Protein AF-A0A0C2WG37-F1 (afdb_monomer_lite)

Radius of gyration: 15.48 Å; chains: 1; bounding box: 41×26×44 Å

Sequence (131 aa):
MLEIAKSIRYIHSMDIILYSPDIKIALQYLFLDSDLHAKIMFEGVFAWWSMEALIYDYEDKDLLTKCTYEASISTFANLFDKVCFDGHNENTPKRLVDDARQLIKRCRAEHPKRQPAMEDVVKEMETWNLT

Organism: Amanita muscaria (strain Koide BX008) (NCBI:txid946122)

pLDDT: mean 84.68, std 10.17, range [56.09, 97.31]

Secondary structure (DSSP, 8-state):
-HHHHHHHHHHHHTTEEEP---HHHHHHTEEE-TT--EEE---EEEHHHHHHHHHTT-S-HHHHHH-SHHHHHHHHHHHHHHHHHSS--TTS-HHHHHHHHHHHHHHT-SSGGGSPPHHHHHHHHHTT---

Structure (mmCIF, N/CA/C/O backbone):
data_AF-A0A0C2WG37-F1
#
_entry.id   AF-A0A0C2WG37-F1
#
loop_
_atom_site.group_PDB
_atom_site.id
_atom_site.type_symbol
_atom_site.label_atom_id
_atom_site.label_alt_id
_atom_site.label_comp_id
_atom_site.label_asym_id
_atom_site.label_entity_id
_atom_site.label_seq_id
_atom_site.pdbx_PDB_ins_code
_atom_site.Cartn_x
_atom_site.Cartn_y
_atom_site.Cartn_z
_atom_site.occupancy
_atom_site.B_iso_or_equiv
_atom_site.auth_seq_id
_atom_site.auth_comp_id
_atom_site.auth_asym_id
_atom_site.auth_atom_id
_atom_site.pdbx_PDB_model_num
ATOM 1 N N . MET A 1 1 ? -8.820 4.646 3.401 1.00 90.38 1 MET A N 1
ATOM 2 C CA . MET A 1 1 ? -7.425 4.144 3.299 1.00 90.38 1 MET A CA 1
ATOM 3 C C . MET A 1 1 ? -7.322 2.711 2.790 1.00 90.38 1 MET A C 1
ATOM 5 O O . MET A 1 1 ? -6.561 2.497 1.858 1.00 90.38 1 MET A O 1
ATOM 9 N N . LEU A 1 2 ? -8.068 1.741 3.338 1.00 92.75 2 LEU A N 1
ATOM 10 C CA . LEU A 1 2 ? -8.030 0.352 2.847 1.00 92.75 2 LEU A CA 1
ATOM 11 C C . LEU A 1 2 ? -8.375 0.236 1.349 1.00 92.75 2 LEU A C 1
ATOM 13 O O . LEU A 1 2 ? -7.680 -0.454 0.614 1.00 92.75 2 LEU A O 1
ATOM 17 N N . GLU A 1 3 ? -9.395 0.952 0.875 1.00 92.31 3 GLU A N 1
ATOM 18 C CA . GLU A 1 3 ? -9.754 0.977 -0.556 1.00 92.31 3 GLU A CA 1
ATOM 19 C C . GLU A 1 3 ? -8.622 1.506 -1.448 1.00 92.31 3 GLU A C 1
ATOM 21 O O . GLU A 1 3 ? -8.353 0.959 -2.518 1.00 92.31 3 GLU A O 1
ATOM 26 N N . ILE A 1 4 ? -7.905 2.529 -0.975 1.00 92.00 4 ILE A N 1
ATOM 27 C CA . ILE A 1 4 ? -6.741 3.088 -1.669 1.00 92.00 4 ILE A CA 1
ATOM 28 C C . ILE A 1 4 ? -5.639 2.027 -1.748 1.00 92.00 4 ILE A C 1
ATOM 30 O O . ILE A 1 4 ? -5.115 1.769 -2.827 1.00 92.00 4 ILE A O 1
ATOM 34 N N . ALA A 1 5 ? -5.340 1.349 -0.635 1.00 94.38 5 ALA A N 1
ATOM 35 C CA . ALA A 1 5 ? -4.359 0.266 -0.607 1.00 94.38 5 ALA A CA 1
ATOM 36 C C . ALA A 1 5 ? -4.730 -0.872 -1.576 1.00 94.38 5 ALA A C 1
ATOM 38 O O . ALA A 1 5 ? -3.881 -1.342 -2.333 1.00 94.38 5 ALA A O 1
ATOM 39 N N . LYS A 1 6 ? -6.011 -1.269 -1.610 1.00 94.50 6 LYS A N 1
ATOM 40 C CA . LYS A 1 6 ? -6.540 -2.278 -2.545 1.00 94.50 6 LYS A CA 1
ATOM 41 C C . LYS A 1 6 ? -6.379 -1.863 -4.004 1.00 94.50 6 LYS A C 1
ATOM 43 O O . LYS A 1 6 ? -6.024 -2.702 -4.829 1.00 94.50 6 LYS A O 1
ATOM 48 N N . SER A 1 7 ? -6.604 -0.588 -4.306 1.00 92.88 7 SER A N 1
ATOM 49 C CA . SER A 1 7 ? -6.454 -0.036 -5.654 1.00 92.88 7 SER A CA 1
ATOM 50 C C . SER A 1 7 ? -4.993 -0.044 -6.100 1.00 92.88 7 SER A C 1
ATOM 52 O O . SER A 1 7 ? -4.687 -0.535 -7.182 1.00 92.88 7 SER A O 1
ATOM 54 N N . ILE A 1 8 ? -4.070 0.407 -5.244 1.00 92.62 8 ILE A N 1
ATOM 55 C CA . ILE A 1 8 ? -2.630 0.376 -5.544 1.00 92.62 8 ILE A CA 1
ATOM 56 C C . ILE A 1 8 ? -2.157 -1.069 -5.732 1.00 92.62 8 ILE A C 1
ATOM 58 O O . ILE A 1 8 ? -1.468 -1.365 -6.702 1.00 92.62 8 ILE A O 1
ATOM 62 N N . ARG A 1 9 ? -2.576 -1.991 -4.858 1.00 95.75 9 ARG A N 1
ATOM 63 C CA . ARG A 1 9 ? -2.290 -3.424 -4.999 1.00 95.75 9 ARG A CA 1
ATOM 64 C C . ARG A 1 9 ? -2.758 -3.977 -6.348 1.00 95.75 9 ARG A C 1
ATOM 66 O O . ARG A 1 9 ? -2.018 -4.714 -6.989 1.00 95.75 9 ARG A O 1
ATOM 73 N N . TYR A 1 10 ? -3.973 -3.631 -6.776 1.00 94.50 10 TYR A N 1
ATOM 74 C CA . TYR A 1 10 ? -4.498 -4.046 -8.077 1.00 94.50 10 TYR A CA 1
ATOM 75 C C . TYR A 1 10 ? -3.636 -3.513 -9.231 1.00 94.50 10 TYR A C 1
ATOM 77 O O . TYR A 1 10 ? -3.253 -4.280 -10.109 1.00 94.50 10 TYR A O 1
ATOM 85 N N . ILE A 1 11 ? -3.249 -2.238 -9.184 1.00 91.88 11 ILE A N 1
ATOM 86 C CA . ILE A 1 11 ? -2.368 -1.619 -10.185 1.00 91.88 11 ILE A CA 1
ATOM 87 C C . ILE A 1 11 ? -1.000 -2.317 -10.218 1.00 91.88 11 ILE A C 1
ATOM 89 O O . ILE A 1 11 ? -0.521 -2.680 -11.290 1.00 91.88 11 ILE A O 1
ATOM 93 N N . HIS A 1 12 ? -0.408 -2.594 -9.051 1.00 92.88 12 HIS A N 1
ATOM 94 C CA . HIS A 1 12 ? 0.854 -3.335 -8.964 1.00 92.88 12 HIS A CA 1
ATOM 95 C C . HIS A 1 12 ? 0.738 -4.744 -9.550 1.00 92.88 12 HIS A C 1
ATOM 97 O O . HIS A 1 12 ? 1.677 -5.198 -10.193 1.00 92.88 12 HIS A O 1
ATOM 103 N N . SER A 1 13 ? -0.410 -5.415 -9.386 1.00 94.50 13 SER A N 1
ATOM 104 C CA . SER A 1 13 ? -0.646 -6.750 -9.960 1.00 94.50 13 SER A CA 1
ATOM 105 C C . SER A 1 13 ? -0.751 -6.766 -11.490 1.00 94.50 13 SER A C 1
ATOM 107 O O . SER A 1 13 ? -0.671 -7.830 -12.096 1.00 94.50 13 SER A O 1
ATOM 109 N N . MET A 1 14 ? -0.922 -5.596 -12.111 1.00 93.81 14 MET A N 1
ATOM 110 C CA . MET A 1 14 ? -0.871 -5.412 -13.564 1.00 93.81 14 MET A CA 1
ATOM 111 C C . MET A 1 14 ? 0.536 -5.038 -14.061 1.00 93.81 14 MET A C 1
ATOM 113 O O . MET A 1 14 ? 0.680 -4.609 -15.204 1.00 93.81 14 MET A O 1
ATOM 117 N N . ASP A 1 15 ? 1.556 -5.133 -13.202 1.00 92.69 15 ASP A N 1
ATOM 118 C CA . ASP A 1 15 ? 2.917 -4.647 -13.453 1.00 92.69 15 ASP A CA 1
ATOM 119 C C . ASP A 1 15 ? 2.972 -3.163 -13.842 1.00 92.69 15 ASP A C 1
ATOM 121 O O . ASP A 1 15 ? 3.819 -2.731 -14.626 1.00 92.69 15 ASP A O 1
ATOM 125 N N . ILE A 1 16 ? 2.061 -2.362 -13.283 1.00 90.44 16 ILE A N 1
ATOM 126 C CA . ILE A 1 16 ? 2.061 -0.908 -13.426 1.00 90.44 16 ILE A CA 1
ATOM 127 C C . ILE A 1 16 ? 2.642 -0.300 -12.155 1.00 90.44 16 ILE A C 1
ATOM 129 O O . ILE A 1 16 ? 2.201 -0.582 -11.036 1.00 90.44 16 ILE A O 1
ATOM 133 N N . ILE A 1 17 ? 3.621 0.576 -12.340 1.00 88.00 17 ILE A N 1
ATOM 134 C CA . ILE A 1 17 ? 4.218 1.358 -11.275 1.00 88.00 17 ILE A CA 1
ATOM 135 C C . ILE A 1 17 ? 3.620 2.755 -11.309 1.00 88.00 17 ILE A C 1
ATOM 137 O O . ILE A 1 17 ? 3.645 3.442 -12.331 1.00 88.00 17 ILE A O 1
ATOM 141 N N . LEU A 1 18 ? 3.076 3.166 -10.170 1.00 85.25 18 LEU A N 1
ATOM 142 C CA . LEU A 1 18 ? 2.533 4.502 -10.009 1.00 85.25 18 LEU A CA 1
ATOM 143 C C . LEU A 1 18 ? 3.657 5.522 -9.996 1.00 85.25 18 LEU A C 1
ATOM 145 O O . LEU A 1 18 ? 4.630 5.370 -9.251 1.00 85.25 18 LEU A O 1
ATOM 149 N N . TYR A 1 19 ? 3.470 6.595 -10.760 1.00 81.44 19 TYR A N 1
ATOM 150 C CA . TYR A 1 19 ? 4.241 7.795 -10.524 1.00 81.44 19 TYR A CA 1
ATOM 151 C C . TYR A 1 19 ? 3.995 8.224 -9.080 1.00 81.44 19 TYR A C 1
ATOM 153 O O . TYR A 1 19 ? 2.857 8.257 -8.602 1.00 81.44 19 TYR A O 1
ATOM 161 N N . SER A 1 20 ? 5.082 8.481 -8.364 1.00 72.81 20 SER A N 1
ATOM 162 C CA . SER A 1 20 ? 5.062 8.841 -6.956 1.00 72.81 20 SER A CA 1
ATOM 163 C C . SER A 1 20 ? 5.326 10.343 -6.822 1.00 72.81 20 SER A C 1
ATOM 165 O O . SER A 1 20 ? 6.456 10.735 -6.508 1.00 72.81 20 SER A O 1
ATOM 167 N N . PRO A 1 21 ? 4.330 11.209 -7.083 1.00 67.56 21 PRO A N 1
ATOM 168 C CA . PRO A 1 21 ? 4.525 12.639 -6.961 1.00 67.56 21 PRO A CA 1
ATOM 169 C C . PRO A 1 21 ? 4.575 13.061 -5.484 1.00 67.56 21 PRO A C 1
ATOM 171 O O . PRO A 1 21 ? 4.257 12.286 -4.580 1.00 67.56 21 PRO A O 1
ATOM 174 N N . ASP A 1 22 ? 4.930 14.325 -5.237 1.00 71.69 22 ASP A N 1
ATOM 175 C CA . ASP A 1 22 ? 4.778 14.958 -3.921 1.00 71.69 22 ASP A CA 1
ATOM 176 C C . ASP A 1 22 ? 3.379 14.665 -3.342 1.00 71.69 22 ASP A C 1
ATOM 178 O O . ASP A 1 22 ? 2.377 14.657 -4.059 1.00 71.69 22 ASP A O 1
ATOM 182 N N . ILE A 1 23 ? 3.276 14.456 -2.031 1.00 70.38 23 ILE A N 1
ATOM 183 C CA . ILE A 1 23 ? 2.002 14.184 -1.360 1.00 70.38 23 ILE A CA 1
ATOM 184 C C . ILE A 1 23 ? 0.910 15.228 -1.640 1.00 70.38 23 ILE A C 1
ATOM 186 O O . ILE A 1 23 ? -0.278 14.900 -1.671 1.00 70.38 23 ILE A O 1
ATOM 190 N N . LYS A 1 24 ? 1.283 16.497 -1.839 1.00 71.12 24 LYS A N 1
ATOM 191 C CA . LYS A 1 24 ? 0.344 17.562 -2.223 1.00 71.12 24 LYS A CA 1
ATOM 192 C C . LYS A 1 24 ? -0.289 17.282 -3.576 1.00 71.12 24 LYS A C 1
ATOM 194 O O . LYS A 1 24 ? -1.463 17.578 -3.766 1.00 71.12 24 LYS A O 1
ATOM 199 N N . ILE A 1 25 ? 0.494 16.718 -4.482 1.00 67.00 25 ILE A N 1
ATOM 200 C CA . ILE A 1 25 ? 0.057 16.321 -5.808 1.00 67.00 25 ILE A CA 1
ATOM 201 C C . ILE A 1 25 ? -0.775 15.042 -5.683 1.00 67.00 25 ILE A C 1
ATOM 203 O O . ILE A 1 25 ? -1.887 15.022 -6.187 1.00 67.00 25 ILE A O 1
ATOM 207 N N . ALA A 1 26 ? -0.333 14.035 -4.919 1.00 71.94 26 ALA A N 1
ATOM 208 C CA . ALA A 1 26 ? -1.094 12.795 -4.710 1.00 71.94 26 ALA A CA 1
ATOM 209 C C . ALA A 1 26 ? -2.531 13.030 -4.195 1.00 71.94 26 ALA A C 1
ATOM 211 O O . ALA A 1 26 ? -3.447 12.311 -4.583 1.00 71.94 26 ALA A O 1
ATOM 212 N N . LEU A 1 27 ? -2.761 14.064 -3.378 1.00 76.06 27 LEU A N 1
ATOM 213 C CA . LEU A 1 27 ? -4.109 14.449 -2.938 1.00 76.06 27 LEU A CA 1
ATOM 214 C C . LEU A 1 27 ? -4.995 15.027 -4.053 1.00 76.06 27 LEU A C 1
ATOM 216 O O . LEU A 1 27 ? -6.206 14.864 -3.986 1.00 76.06 27 LEU A O 1
ATOM 220 N N . GLN A 1 28 ? -4.428 15.676 -5.075 1.00 80.62 28 GLN A N 1
ATOM 221 C CA . GLN A 1 28 ? -5.193 16.201 -6.223 1.00 80.62 28 GLN A CA 1
ATOM 222 C C . GLN A 1 28 ? -5.748 15.086 -7.113 1.00 80.62 28 GLN A C 1
ATOM 224 O O . GLN A 1 28 ? -6.665 15.308 -7.896 1.00 80.62 28 GLN A O 1
ATOM 229 N N . TYR A 1 29 ? -5.179 13.892 -6.983 1.00 81.25 29 TYR A N 1
ATOM 230 C CA . TYR A 1 29 ? -5.521 12.699 -7.742 1.00 81.25 29 TYR A CA 1
ATOM 231 C C . TYR A 1 29 ? -6.482 11.767 -6.991 1.00 81.25 29 TYR A C 1
ATOM 233 O O . TYR A 1 29 ? -6.867 10.720 -7.512 1.00 81.25 29 TYR A O 1
ATOM 241 N N . LEU A 1 30 ? -6.880 12.142 -5.773 1.00 85.62 30 LEU A N 1
ATOM 242 C CA . LEU A 1 30 ? -7.820 11.393 -4.952 1.00 85.62 30 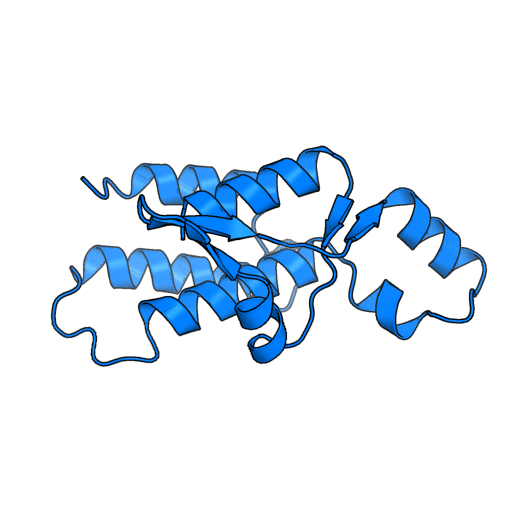LEU A CA 1
ATOM 243 C C . LEU A 1 30 ? -9.162 12.102 -4.912 1.00 85.62 30 LEU A C 1
ATOM 245 O O . LEU A 1 30 ? -9.268 13.261 -4.518 1.00 85.62 30 LEU A O 1
ATOM 249 N N . PHE A 1 31 ? -10.197 11.359 -5.274 1.00 87.94 31 PHE A N 1
ATOM 250 C CA . PHE A 1 31 ? -11.567 11.837 -5.312 1.00 87.94 31 PHE A CA 1
ATOM 251 C C . PHE A 1 31 ? -12.439 10.927 -4.459 1.00 87.94 31 PHE A C 1
ATOM 253 O O . PHE A 1 31 ? -12.186 9.729 -4.359 1.00 87.94 31 PHE A O 1
ATOM 260 N N . LEU A 1 32 ? -13.475 11.495 -3.854 1.00 90.00 32 LEU A N 1
ATOM 261 C CA . LEU A 1 32 ? -14.552 10.724 -3.247 1.00 90.00 32 LEU A CA 1
ATOM 262 C C . LEU A 1 32 ? -15.755 10.804 -4.176 1.00 90.00 32 LEU A C 1
ATOM 264 O O . LEU A 1 32 ? -16.054 11.877 -4.705 1.00 90.00 32 LEU A O 1
ATOM 268 N N . ASP A 1 33 ? -16.423 9.679 -4.399 1.00 89.75 33 ASP A N 1
ATOM 269 C CA . ASP A 1 33 ? -17.738 9.716 -5.028 1.00 89.75 33 ASP A CA 1
ATOM 270 C C . ASP A 1 33 ? -18.849 10.013 -4.011 1.00 89.75 33 ASP A C 1
ATOM 272 O O . ASP A 1 33 ? -18.591 10.294 -2.838 1.00 89.75 33 ASP A O 1
ATOM 276 N N . SER A 1 34 ? -20.099 10.018 -4.482 1.00 90.62 34 SER A N 1
ATOM 277 C CA . SER A 1 34 ? -21.273 10.325 -3.660 1.00 90.62 34 SER A CA 1
ATOM 278 C C . SER A 1 34 ? -21.458 9.380 -2.473 1.00 90.62 34 SER A C 1
ATOM 280 O O . SER A 1 34 ? -22.082 9.777 -1.493 1.00 90.62 34 SER A O 1
ATOM 282 N N . ASP A 1 35 ? -20.897 8.172 -2.547 1.00 92.31 35 ASP A N 1
ATOM 283 C CA . ASP A 1 35 ? -20.993 7.137 -1.517 1.00 92.31 35 ASP A CA 1
ATOM 284 C C . ASP A 1 35 ? -19.728 7.083 -0.640 1.00 92.31 35 ASP A C 1
ATOM 286 O O . ASP A 1 35 ? -19.558 6.173 0.168 1.00 92.31 35 ASP A O 1
ATOM 290 N N . LEU A 1 36 ? -18.848 8.088 -0.764 1.00 85.25 36 LEU A N 1
ATOM 291 C CA . LEU A 1 36 ? -17.575 8.210 -0.049 1.00 85.25 36 LEU A CA 1
ATOM 292 C C . LEU A 1 36 ? -16.555 7.110 -0.385 1.00 85.25 36 LEU A C 1
ATOM 294 O O . LEU A 1 36 ? -15.605 6.909 0.377 1.00 85.25 36 LEU A O 1
ATOM 298 N N . HIS A 1 37 ? -16.687 6.448 -1.538 1.00 87.75 37 HIS A N 1
ATOM 299 C CA . HIS A 1 37 ? -15.650 5.545 -2.025 1.00 87.75 37 HIS A CA 1
ATOM 300 C C . HIS A 1 37 ? -14.480 6.337 -2.599 1.00 87.75 37 HIS A C 1
ATOM 302 O O . HIS A 1 37 ? -14.651 7.270 -3.393 1.00 87.75 37 HIS A O 1
ATOM 308 N N . ALA A 1 38 ? -13.267 5.944 -2.213 1.00 87.94 38 ALA A N 1
ATOM 309 C CA . ALA A 1 38 ? -12.058 6.582 -2.709 1.00 87.94 38 ALA A CA 1
ATOM 310 C C . ALA A 1 38 ? -11.756 6.136 -4.146 1.00 87.94 38 ALA A C 1
ATOM 312 O O . ALA A 1 38 ? -11.562 4.952 -4.421 1.00 87.94 38 ALA A O 1
ATOM 313 N N . LYS A 1 39 ? -11.646 7.103 -5.058 1.00 86.62 39 LYS A N 1
ATOM 314 C CA . LYS A 1 39 ? -11.220 6.922 -6.449 1.00 86.62 39 LYS A CA 1
ATOM 315 C C . LYS A 1 39 ? -9.858 7.562 -6.658 1.00 86.62 39 LYS A C 1
ATOM 317 O O . LYS A 1 39 ? -9.615 8.685 -6.221 1.00 86.62 39 LYS A O 1
ATOM 322 N N . ILE A 1 40 ? -8.982 6.834 -7.340 1.00 84.12 40 ILE A N 1
ATOM 323 C CA . ILE A 1 40 ? -7.625 7.274 -7.657 1.00 84.12 40 ILE A CA 1
ATOM 324 C C . ILE A 1 40 ? -7.559 7.529 -9.159 1.00 84.12 40 ILE A C 1
ATOM 326 O O . ILE A 1 40 ? -7.702 6.601 -9.953 1.00 84.12 40 ILE A O 1
ATOM 330 N N . MET A 1 41 ? -7.334 8.777 -9.549 1.00 83.31 41 MET A N 1
ATOM 331 C CA . MET A 1 41 ? -6.809 9.084 -10.874 1.00 83.31 41 MET A CA 1
ATOM 332 C C . MET A 1 41 ? -5.304 8.863 -10.808 1.00 83.31 41 MET A C 1
ATOM 334 O O . MET A 1 41 ? -4.665 9.359 -9.892 1.00 83.31 41 MET A O 1
ATOM 338 N N . PHE A 1 42 ? -4.720 8.093 -11.715 1.00 76.88 42 PHE A N 1
ATOM 339 C CA . PHE A 1 42 ? -3.298 7.797 -11.618 1.00 76.88 42 PHE A CA 1
ATOM 340 C C . PHE A 1 42 ? -2.582 7.999 -12.938 1.00 76.88 42 PHE A C 1
ATOM 342 O O . PHE A 1 42 ? -3.138 7.793 -14.014 1.00 76.88 42 PHE A O 1
ATOM 349 N N . GLU A 1 43 ? -1.319 8.371 -12.805 1.00 81.69 43 GLU A N 1
ATOM 350 C CA . GLU A 1 43 ? -0.323 8.332 -13.856 1.00 81.69 43 GLU A CA 1
ATOM 351 C C . GLU A 1 43 ? 0.682 7.249 -13.470 1.00 81.69 43 GLU A C 1
ATOM 353 O O . GLU A 1 43 ? 1.089 7.137 -12.309 1.00 81.69 43 GLU A O 1
ATOM 358 N N . GLY A 1 44 ? 1.022 6.386 -14.415 1.00 82.25 44 GLY A N 1
ATOM 359 C CA . GLY A 1 44 ? 1.878 5.248 -14.150 1.00 82.25 44 GLY A CA 1
ATOM 360 C C . GLY A 1 44 ? 2.454 4.681 -15.428 1.00 82.25 44 GLY A C 1
ATOM 361 O O . GLY A 1 44 ? 1.966 4.936 -16.528 1.00 82.25 44 GLY A O 1
ATOM 362 N N . VAL A 1 45 ? 3.508 3.904 -15.256 1.00 86.31 45 VAL A N 1
ATOM 363 C CA . VAL A 1 45 ? 4.272 3.285 -16.333 1.00 86.31 45 VAL A CA 1
ATOM 364 C C . VAL A 1 45 ? 4.361 1.793 -16.079 1.00 86.31 45 VAL A C 1
ATOM 366 O O . VAL A 1 45 ? 4.371 1.350 -14.930 1.00 86.31 45 VAL A O 1
ATOM 369 N N . PHE A 1 46 ? 4.419 0.996 -17.140 1.00 88.31 46 PHE A N 1
ATOM 370 C CA . PHE A 1 46 ? 4.675 -0.427 -16.968 1.00 88.31 46 PHE A CA 1
ATOM 371 C C . PHE A 1 46 ? 6.086 -0.649 -16.415 1.00 88.31 46 PHE A C 1
ATOM 373 O O . PHE A 1 46 ? 7.045 -0.040 -16.890 1.00 88.31 46 PHE A O 1
ATOM 380 N N . ALA A 1 47 ? 6.222 -1.562 -15.455 1.00 86.94 47 AL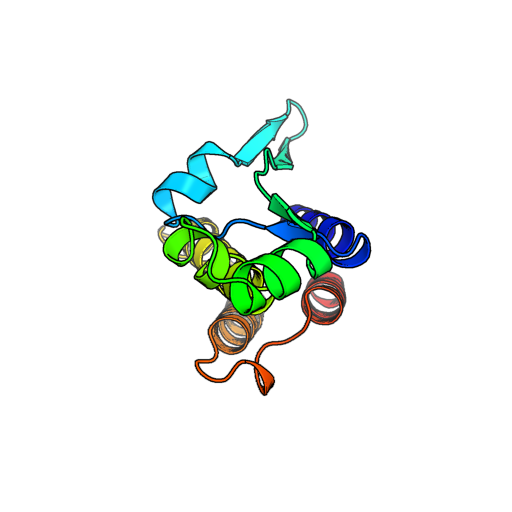A A N 1
ATOM 381 C CA . ALA A 1 47 ? 7.487 -1.872 -14.795 1.00 86.94 47 ALA A CA 1
ATOM 382 C C . ALA A 1 47 ? 8.584 -2.280 -15.790 1.00 86.94 47 ALA A C 1
ATOM 384 O O . ALA A 1 47 ? 9.739 -1.873 -15.652 1.00 86.94 47 ALA A O 1
ATOM 385 N N . TRP A 1 48 ? 8.216 -3.046 -16.823 1.00 86.31 48 TRP A N 1
ATOM 386 C CA . TRP A 1 48 ? 9.143 -3.450 -17.882 1.00 86.31 48 TRP A CA 1
ATOM 387 C C . TRP A 1 48 ? 9.648 -2.248 -18.688 1.00 86.31 48 TRP A C 1
ATOM 389 O O . TRP A 1 48 ? 10.843 -2.160 -18.961 1.00 86.31 48 TRP A O 1
ATOM 399 N N . TRP A 1 49 ? 8.772 -1.286 -18.993 1.00 83.25 49 TRP A N 1
ATOM 400 C CA . TRP A 1 49 ? 9.145 -0.095 -19.751 1.00 83.25 49 TRP A CA 1
ATOM 401 C C . TRP A 1 49 ? 10.073 0.812 -18.940 1.00 83.25 49 TRP A C 1
ATOM 403 O O . TRP A 1 49 ? 11.060 1.311 -19.476 1.00 83.25 49 TRP A O 1
ATOM 413 N N . SER A 1 50 ? 9.835 0.944 -17.628 1.00 79.19 50 SER A N 1
ATOM 414 C CA . SER A 1 50 ? 10.753 1.663 -16.735 1.00 79.19 50 SER A CA 1
ATOM 415 C C . SER A 1 50 ? 12.152 1.052 -16.710 1.00 79.19 50 SER A C 1
ATOM 417 O O . SER A 1 50 ? 13.142 1.783 -16.729 1.00 79.19 50 SER A O 1
ATOM 419 N N . MET A 1 51 ? 12.254 -0.281 -16.682 1.00 81.00 51 MET A N 1
ATOM 420 C CA . MET A 1 51 ? 13.551 -0.961 -16.728 1.00 81.00 51 MET A CA 1
ATOM 421 C C . MET A 1 51 ? 14.267 -0.738 -18.061 1.00 81.00 51 MET A C 1
ATOM 423 O O . MET A 1 51 ? 15.452 -0.412 -18.061 1.00 81.00 51 MET A O 1
ATOM 427 N N . GLU A 1 52 ? 13.565 -0.875 -19.188 1.00 83.00 52 GLU A N 1
ATOM 428 C CA . GLU A 1 52 ? 14.156 -0.637 -20.508 1.00 83.00 52 GLU A CA 1
ATOM 429 C C . GLU A 1 52 ? 14.642 0.805 -20.659 1.00 83.00 52 GLU A C 1
ATOM 431 O O . GLU A 1 52 ? 15.783 1.040 -21.057 1.00 83.00 52 GLU A O 1
ATOM 436 N N . ALA A 1 53 ? 13.819 1.781 -20.282 1.00 80.88 53 ALA A N 1
ATOM 437 C CA . ALA A 1 53 ? 14.165 3.187 -20.432 1.00 80.88 53 ALA A CA 1
ATOM 438 C C . ALA A 1 53 ? 15.377 3.601 -19.569 1.00 80.88 53 ALA A C 1
ATOM 440 O O . ALA A 1 53 ? 16.176 4.437 -19.997 1.00 80.88 53 ALA A O 1
ATOM 441 N N . LEU A 1 54 ? 15.577 2.970 -18.402 1.00 76.94 54 LEU A N 1
ATOM 442 C CA . LEU A 1 54 ? 16.783 3.151 -17.583 1.00 76.94 54 LEU A CA 1
ATOM 443 C C . LEU A 1 54 ? 18.040 2.541 -18.223 1.00 76.94 54 LEU A C 1
ATOM 445 O O . LEU A 1 54 ? 19.121 3.118 -18.097 1.00 76.94 54 LEU A O 1
ATOM 449 N N . ILE A 1 55 ? 17.915 1.397 -18.904 1.00 81.94 55 ILE A N 1
ATOM 450 C CA . ILE A 1 55 ? 19.032 0.732 -19.597 1.00 81.94 55 ILE A CA 1
ATOM 451 C C . ILE A 1 55 ? 19.481 1.546 -20.816 1.00 81.94 55 ILE A C 1
ATOM 453 O O . ILE A 1 55 ? 20.681 1.662 -21.066 1.00 81.94 55 ILE A O 1
ATOM 457 N N . TYR A 1 56 ? 18.530 2.111 -21.562 1.00 81.56 56 TYR A N 1
ATOM 458 C CA . TYR A 1 56 ? 18.791 2.801 -22.829 1.00 81.56 56 TYR A CA 1
ATOM 459 C C . TYR A 1 56 ? 19.021 4.314 -22.706 1.00 81.56 56 TYR A C 1
ATOM 461 O O . TYR A 1 56 ? 19.141 4.979 -23.730 1.00 81.56 56 TYR A O 1
ATOM 469 N N . ASP A 1 57 ? 19.131 4.846 -21.485 1.00 72.56 57 ASP A N 1
ATOM 470 C CA . ASP A 1 57 ? 19.419 6.265 -21.228 1.00 72.56 57 ASP A CA 1
ATOM 471 C C . ASP A 1 57 ? 18.432 7.225 -21.925 1.00 72.56 57 ASP A C 1
ATOM 473 O O . ASP A 1 57 ? 18.821 8.184 -22.590 1.00 72.56 57 ASP A O 1
ATOM 477 N N . TYR A 1 58 ? 17.131 6.945 -21.808 1.00 71.69 58 TYR A N 1
ATOM 478 C CA . TYR A 1 58 ? 16.104 7.862 -22.309 1.00 71.69 58 TYR A CA 1
ATOM 479 C C . TYR A 1 58 ? 16.056 9.154 -21.474 1.00 71.69 58 TYR A C 1
ATOM 481 O O . TYR A 1 58 ? 16.314 9.136 -20.271 1.00 71.69 58 TYR A O 1
ATOM 489 N N . GLU A 1 59 ? 15.685 10.273 -22.110 1.00 61.84 59 GLU A N 1
ATOM 490 C CA . GLU A 1 59 ? 15.811 11.645 -21.575 1.00 61.84 59 GLU A CA 1
ATOM 491 C C . GLU A 1 59 ? 15.087 11.900 -20.235 1.00 61.84 59 GLU A C 1
ATOM 493 O O . GLU A 1 59 ? 15.431 12.848 -19.531 1.00 61.84 59 GLU A O 1
ATOM 498 N N . ASP A 1 60 ? 14.146 11.041 -19.829 1.00 70.50 60 ASP A N 1
ATOM 499 C CA . ASP A 1 60 ? 13.313 11.238 -18.637 1.00 70.50 60 ASP A CA 1
ATOM 500 C C . ASP A 1 60 ? 13.692 10.352 -17.432 1.00 70.50 60 ASP A C 1
ATOM 502 O O . ASP A 1 60 ? 12.866 9.721 -16.765 1.00 70.50 60 ASP A O 1
ATOM 506 N N . LYS A 1 61 ? 14.993 10.277 -17.138 1.00 70.19 61 LYS A N 1
ATOM 507 C CA . LYS A 1 61 ? 15.522 9.510 -15.994 1.00 70.19 61 LYS A CA 1
ATOM 508 C C . LYS A 1 61 ? 14.943 9.949 -14.646 1.00 70.19 61 LYS A C 1
ATOM 510 O O . LYS A 1 61 ? 14.820 9.126 -13.738 1.00 70.19 61 LYS A O 1
ATOM 515 N N . ASP A 1 62 ? 14.611 11.227 -14.483 1.00 70.56 62 ASP A N 1
ATOM 516 C CA . ASP A 1 62 ? 14.113 11.749 -13.206 1.00 70.56 62 ASP A CA 1
ATOM 517 C C . ASP A 1 62 ? 12.683 11.268 -12.910 1.00 70.56 62 ASP A C 1
ATOM 519 O O . ASP A 1 62 ? 12.398 10.889 -11.774 1.00 70.56 62 ASP A O 1
ATOM 523 N N . LEU A 1 63 ? 11.796 11.182 -13.912 1.00 69.19 63 LEU A N 1
ATOM 524 C CA . LEU A 1 63 ? 10.481 10.560 -13.716 1.00 69.19 63 LEU A CA 1
ATOM 525 C C . LEU A 1 63 ? 10.605 9.051 -13.487 1.00 69.19 63 LEU A C 1
ATOM 527 O O . LEU A 1 63 ? 9.987 8.510 -12.570 1.00 69.19 63 LEU A O 1
ATOM 531 N N . LEU A 1 64 ? 11.447 8.367 -14.263 1.00 72.19 64 LEU A N 1
ATOM 532 C CA . LEU A 1 64 ? 11.599 6.911 -14.184 1.00 72.19 64 LEU A CA 1
ATOM 533 C C . LEU A 1 64 ? 12.197 6.440 -12.855 1.00 72.19 64 LEU A C 1
ATOM 535 O O . LEU A 1 64 ? 11.782 5.413 -12.324 1.00 72.19 64 LEU A O 1
ATOM 539 N N . THR A 1 65 ? 13.120 7.207 -12.269 1.00 72.69 65 THR A N 1
ATOM 540 C CA . THR A 1 65 ? 13.670 6.907 -10.933 1.00 72.69 65 THR A CA 1
ATOM 541 C C . THR A 1 65 ? 12.650 7.101 -9.808 1.00 72.69 65 THR A C 1
ATOM 543 O O . THR A 1 65 ? 12.806 6.511 -8.739 1.00 72.69 65 THR A O 1
ATOM 546 N N . LYS A 1 66 ? 11.583 7.874 -10.046 1.00 76.06 66 LYS A N 1
ATOM 547 C CA . LYS A 1 66 ? 10.452 8.056 -9.119 1.00 76.06 66 LYS A CA 1
ATOM 548 C C . LYS A 1 66 ? 9.341 7.023 -9.323 1.00 76.06 66 LYS A C 1
ATOM 550 O O . LYS A 1 66 ? 8.472 6.890 -8.462 1.00 76.06 66 LYS A O 1
ATOM 555 N N . CYS A 1 67 ? 9.371 6.276 -10.423 1.00 82.38 67 CYS A N 1
ATOM 556 C CA . CYS A 1 67 ? 8.436 5.198 -10.723 1.00 82.38 67 CYS A CA 1
ATOM 557 C C . CYS A 1 67 ? 9.005 3.852 -10.258 1.00 82.38 67 CYS A C 1
ATOM 559 O O . CYS A 1 67 ? 9.380 3.008 -11.074 1.00 82.38 67 CYS A O 1
ATOM 561 N N . THR A 1 68 ? 9.019 3.626 -8.940 1.00 88.25 68 THR A N 1
ATOM 562 C CA . THR A 1 68 ? 9.306 2.308 -8.341 1.00 88.25 68 THR A CA 1
ATOM 563 C C . THR A 1 68 ? 8.160 1.828 -7.445 1.00 88.25 68 THR A C 1
ATOM 565 O O . THR A 1 68 ? 7.370 2.632 -6.935 1.00 88.25 68 THR A O 1
ATOM 568 N N . TYR A 1 69 ? 8.049 0.511 -7.237 1.00 90.25 69 TYR A N 1
ATOM 569 C CA . TYR A 1 69 ? 7.057 -0.051 -6.312 1.00 90.25 69 TYR A CA 1
ATOM 570 C C . TYR A 1 69 ? 7.235 0.521 -4.902 1.00 90.25 69 TYR A C 1
ATOM 572 O O . TYR A 1 69 ? 6.262 0.872 -4.238 1.00 90.25 69 TYR A O 1
ATOM 580 N N . GLU A 1 70 ? 8.482 0.693 -4.478 1.00 90.81 70 GLU A N 1
ATOM 581 C CA . GLU A 1 70 ? 8.855 1.241 -3.180 1.00 90.81 70 GLU A CA 1
ATOM 582 C C . GLU A 1 70 ? 8.468 2.712 -3.030 1.00 90.81 70 GLU A C 1
ATOM 584 O O . GLU A 1 70 ? 7.973 3.130 -1.980 1.00 90.81 70 GLU A O 1
ATOM 589 N N . ALA A 1 71 ? 8.648 3.511 -4.085 1.00 88.31 71 ALA A N 1
ATOM 590 C CA . ALA A 1 71 ? 8.209 4.901 -4.091 1.00 88.31 71 ALA A CA 1
ATOM 591 C C . ALA A 1 71 ? 6.680 4.979 -3.957 1.00 88.31 71 ALA A C 1
ATOM 593 O O . ALA A 1 71 ? 6.161 5.740 -3.137 1.00 88.31 71 ALA A O 1
ATOM 594 N N . SER A 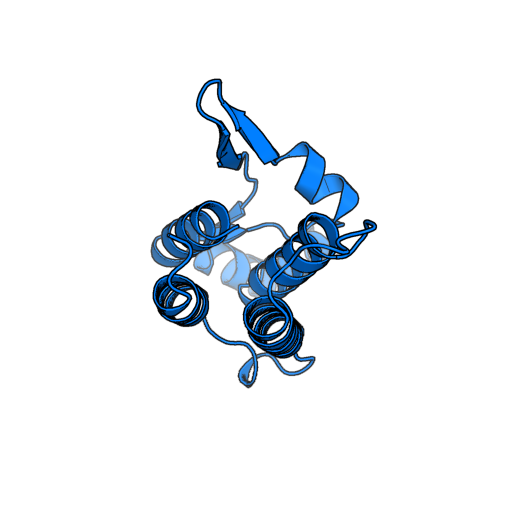1 72 ? 5.955 4.113 -4.672 1.00 89.56 72 SER A N 1
ATOM 595 C CA . SER A 1 72 ? 4.499 3.989 -4.560 1.00 89.56 72 SER A CA 1
ATOM 596 C C . SER A 1 72 ? 4.045 3.608 -3.139 1.00 89.56 72 SER A C 1
ATOM 598 O O . SER A 1 72 ? 3.150 4.258 -2.590 1.00 89.56 72 SER A O 1
ATOM 600 N N . ILE A 1 73 ? 4.695 2.625 -2.502 1.00 93.12 73 ILE A N 1
ATOM 601 C CA . ILE A 1 73 ? 4.417 2.204 -1.114 1.00 93.12 73 ILE A CA 1
ATOM 602 C C . ILE A 1 73 ? 4.712 3.338 -0.120 1.00 93.12 73 ILE A C 1
ATOM 604 O O . ILE A 1 73 ? 3.915 3.621 0.781 1.00 93.12 73 ILE A O 1
ATOM 608 N N . SER A 1 74 ? 5.831 4.037 -0.304 1.00 92.25 74 SER A N 1
ATOM 609 C CA . SER A 1 74 ? 6.223 5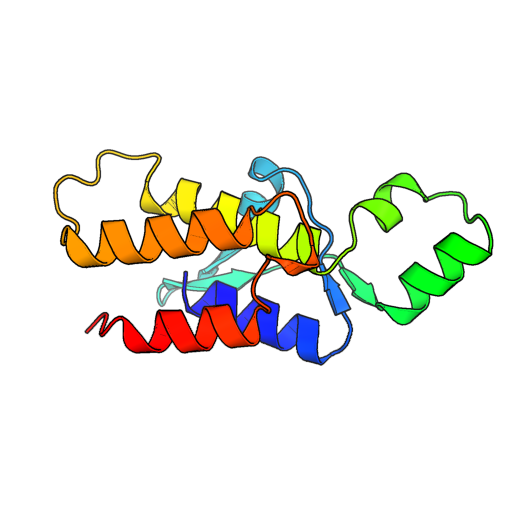.174 0.535 1.00 92.25 74 SER A CA 1
ATOM 610 C C . SER A 1 74 ? 5.221 6.326 0.425 1.00 92.25 74 SER A C 1
ATOM 612 O O . SER A 1 74 ? 4.823 6.911 1.435 1.00 92.25 74 SER A O 1
ATOM 614 N N . THR A 1 75 ? 4.745 6.622 -0.785 1.00 90.50 75 THR A N 1
ATOM 615 C CA . THR A 1 75 ? 3.725 7.652 -1.025 1.00 90.50 75 THR A CA 1
ATOM 616 C C . THR A 1 75 ? 2.378 7.282 -0.428 1.00 90.50 75 THR A C 1
ATOM 618 O O . THR A 1 75 ? 1.745 8.135 0.197 1.00 90.50 75 THR A O 1
ATOM 621 N N . PHE A 1 76 ? 1.971 6.013 -0.505 1.00 92.31 76 PHE A N 1
ATOM 622 C CA . PHE A 1 76 ? 0.806 5.525 0.232 1.00 92.31 76 PHE A CA 1
ATOM 623 C C . PHE A 1 76 ? 0.942 5.782 1.739 1.00 92.31 76 PHE A C 1
ATOM 625 O O . PHE A 1 76 ? 0.012 6.289 2.364 1.00 92.31 76 PHE A O 1
ATOM 632 N N . ALA A 1 77 ? 2.104 5.495 2.328 1.00 93.50 77 ALA A N 1
ATOM 633 C CA . ALA A 1 77 ? 2.346 5.716 3.752 1.00 93.50 77 ALA A CA 1
ATOM 634 C C . ALA A 1 77 ? 2.318 7.202 4.133 1.00 93.50 77 ALA A C 1
ATOM 636 O O . ALA A 1 77 ? 1.811 7.578 5.190 1.00 93.50 77 ALA A O 1
ATOM 637 N N . ASN A 1 78 ? 2.856 8.063 3.267 1.00 91.19 78 ASN A N 1
ATOM 638 C CA . ASN A 1 78 ? 2.775 9.512 3.415 1.00 91.19 78 ASN A CA 1
ATOM 639 C C . ASN A 1 78 ? 1.319 9.973 3.415 1.00 91.19 78 ASN A C 1
ATOM 641 O O . ASN A 1 78 ? 0.904 10.695 4.320 1.00 91.19 78 ASN A O 1
ATOM 645 N N . LEU A 1 79 ? 0.540 9.512 2.439 1.00 90.12 79 LEU A N 1
ATOM 646 C CA . LEU A 1 79 ? -0.875 9.828 2.324 1.00 90.12 79 LEU A CA 1
ATOM 647 C C . LEU A 1 79 ? -1.665 9.346 3.541 1.00 90.12 79 LEU A C 1
ATOM 649 O O . LEU A 1 79 ? -2.469 10.102 4.077 1.00 90.12 79 LEU A O 1
ATOM 653 N N . PHE A 1 80 ? -1.429 8.110 3.980 1.00 91.38 80 PHE A N 1
ATOM 654 C CA . PHE A 1 80 ? -2.099 7.533 5.139 1.00 91.38 80 PHE A CA 1
ATOM 655 C C . PHE A 1 80 ? -1.856 8.398 6.378 1.00 91.38 80 PHE A C 1
ATOM 657 O O . PHE A 1 80 ? -2.802 8.841 7.025 1.00 91.38 80 PHE A O 1
ATOM 664 N N . ASP A 1 81 ? -0.598 8.716 6.660 1.00 90.31 81 ASP A N 1
ATOM 665 C CA . ASP A 1 81 ? -0.247 9.555 7.801 1.00 90.31 81 ASP A CA 1
ATOM 666 C C . ASP A 1 81 ? -0.914 10.928 7.733 1.00 90.31 81 ASP A C 1
ATOM 668 O O . ASP A 1 81 ? -1.504 11.393 8.703 1.00 90.31 81 ASP A O 1
ATOM 672 N N . LYS A 1 82 ? -0.914 11.537 6.545 1.00 87.12 82 LYS A N 1
ATOM 673 C CA . LYS A 1 82 ? -1.520 12.847 6.342 1.00 87.12 82 LYS A CA 1
ATOM 674 C C . LYS A 1 82 ? -3.033 12.840 6.558 1.00 87.12 82 LYS A C 1
ATOM 676 O O . LYS A 1 82 ? -3.566 13.686 7.263 1.00 87.12 82 LYS A O 1
ATOM 681 N N . VAL A 1 83 ? -3.735 11.883 5.960 1.00 84.81 83 VAL A N 1
ATOM 682 C CA . VAL A 1 83 ? -5.201 11.794 6.048 1.00 84.81 83 VAL A CA 1
ATOM 683 C C . VAL A 1 83 ? -5.651 11.409 7.460 1.00 84.81 83 VAL A C 1
ATOM 685 O O . VAL A 1 83 ? -6.691 11.875 7.917 1.00 84.81 83 VAL A O 1
ATOM 688 N N . CYS A 1 84 ? -4.888 10.565 8.158 1.00 85.00 84 CYS A N 1
ATOM 689 C CA . CYS A 1 84 ? -5.316 9.987 9.431 1.00 85.00 84 CYS A CA 1
ATOM 690 C C . CYS A 1 84 ? -4.678 10.612 10.678 1.00 85.00 84 CYS A C 1
ATOM 692 O O . CYS A 1 84 ? -5.204 10.390 11.767 1.00 85.00 84 CYS A O 1
ATOM 694 N N . PHE A 1 85 ? -3.581 11.367 10.575 1.00 84.00 85 PHE A N 1
ATOM 695 C CA . PHE A 1 85 ? -2.848 11.870 11.748 1.00 84.00 85 PHE A CA 1
ATOM 696 C C . PHE A 1 85 ? -2.419 13.343 11.676 1.00 84.00 85 PHE A C 1
ATOM 698 O O . PHE A 1 85 ? -2.004 13.872 12.703 1.00 84.00 85 PHE A O 1
ATOM 705 N N . ASP A 1 86 ? -2.571 14.032 10.540 1.00 78.88 86 ASP A N 1
ATOM 706 C CA . ASP A 1 86 ? -2.242 15.469 10.393 1.00 78.88 86 ASP A CA 1
ATOM 707 C C . ASP A 1 86 ? -3.334 16.408 10.966 1.00 78.88 86 ASP A C 1
ATOM 709 O O . ASP A 1 86 ? -3.301 17.620 10.773 1.00 78.88 86 ASP A O 1
ATOM 713 N N . GLY A 1 87 ? -4.326 15.858 11.679 1.00 66.06 87 GLY A N 1
ATOM 714 C CA . GLY A 1 87 ? -5.404 16.591 12.353 1.00 66.06 87 GLY A CA 1
ATOM 715 C C . GLY A 1 87 ? -5.607 16.151 13.809 1.00 66.06 87 GLY A C 1
ATOM 716 O O . GLY A 1 87 ? -5.052 15.145 14.254 1.00 66.06 87 GLY A O 1
ATOM 717 N N . HIS A 1 88 ? -6.423 16.892 14.568 1.00 57.41 88 HIS A N 1
ATOM 718 C CA . HIS A 1 88 ? -6.758 16.581 15.966 1.00 57.41 88 HIS A CA 1
ATOM 719 C C . HIS A 1 88 ? -7.691 15.360 16.075 1.00 57.41 88 HIS A C 1
ATOM 721 O O . HIS A 1 88 ? -8.892 15.485 16.293 1.00 57.41 88 HIS A O 1
ATOM 727 N N . ASN A 1 89 ? -7.136 14.158 15.915 1.00 57.81 89 ASN A N 1
ATOM 728 C CA . ASN A 1 89 ? -7.856 12.898 16.099 1.00 57.81 89 ASN A CA 1
ATOM 729 C C . ASN A 1 89 ? -7.803 12.446 17.565 1.00 57.81 89 ASN A C 1
ATOM 731 O O . ASN A 1 89 ? -7.083 11.517 17.923 1.00 57.81 89 ASN A O 1
ATOM 735 N N . GLU A 1 90 ? -8.580 13.111 18.421 1.00 57.06 90 GLU A N 1
ATOM 736 C CA . GLU A 1 90 ? -8.697 12.766 19.849 1.00 57.06 90 GLU A CA 1
ATOM 737 C C . GLU A 1 90 ? -9.546 11.501 20.103 1.00 57.06 90 GLU A C 1
ATOM 739 O O . GLU A 1 90 ? -9.486 10.930 21.189 1.00 57.06 90 GLU A O 1
ATOM 744 N N . ASN A 1 91 ? -10.283 11.009 19.095 1.00 62.94 91 ASN A N 1
ATOM 745 C CA . ASN A 1 91 ? -11.294 9.952 19.259 1.00 62.94 91 ASN A CA 1
ATOM 746 C C . ASN A 1 91 ? -10.955 8.595 18.607 1.00 62.94 91 ASN A C 1
ATOM 748 O O . ASN A 1 91 ? -11.794 7.694 18.607 1.00 62.94 91 ASN A O 1
ATOM 752 N N . THR A 1 92 ? -9.756 8.404 18.046 1.00 64.25 92 THR A N 1
ATOM 753 C CA . THR A 1 92 ? -9.392 7.125 17.404 1.00 64.25 92 THR A CA 1
ATOM 754 C C . THR A 1 92 ? -8.941 6.094 18.451 1.00 64.25 92 THR A C 1
ATOM 756 O O . THR A 1 92 ? -8.107 6.424 19.300 1.00 64.25 92 THR A O 1
ATOM 759 N N . PRO A 1 93 ? -9.412 4.828 18.407 1.00 71.56 93 PRO A N 1
ATOM 760 C CA . PRO A 1 93 ? -8.965 3.792 19.336 1.00 71.56 93 PRO A CA 1
ATOM 761 C C . PRO A 1 93 ? -7.442 3.640 19.324 1.00 71.56 93 PRO A C 1
ATOM 763 O O . PRO A 1 93 ? -6.846 3.388 18.277 1.00 71.56 93 PRO A O 1
ATOM 766 N N . LYS A 1 94 ? -6.810 3.743 20.501 1.00 76.19 94 LYS A N 1
ATOM 767 C CA . LYS A 1 94 ? -5.344 3.763 20.648 1.00 76.19 94 LYS A CA 1
ATOM 768 C C . LYS A 1 94 ? -4.641 2.600 19.935 1.00 76.19 94 LYS A C 1
ATOM 770 O O . LYS A 1 94 ? -3.625 2.807 19.289 1.00 76.19 94 LYS A O 1
ATOM 775 N N . ARG A 1 95 ? -5.232 1.401 19.979 1.00 78.19 95 ARG A N 1
ATOM 776 C CA . ARG A 1 95 ? -4.702 0.213 19.295 1.00 78.19 95 ARG A CA 1
ATOM 777 C C . ARG A 1 95 ? -4.640 0.379 17.772 1.00 78.19 95 ARG A C 1
ATOM 779 O O . ARG A 1 95 ? -3.607 0.097 17.187 1.00 78.19 95 ARG A O 1
ATOM 786 N N . LEU A 1 96 ? -5.707 0.882 17.146 1.00 80.56 96 LEU A N 1
ATOM 787 C CA . LEU A 1 96 ? -5.736 1.122 15.696 1.00 80.56 96 LEU A CA 1
ATOM 788 C C . LEU A 1 96 ? -4.739 2.208 15.284 1.00 80.56 96 LEU A C 1
ATOM 790 O O . LEU A 1 96 ? -4.142 2.124 14.215 1.00 80.56 96 LEU A O 1
ATOM 794 N N . VAL A 1 97 ? -4.536 3.213 16.140 1.00 84.88 97 VAL A N 1
ATOM 795 C CA . VAL A 1 97 ? -3.507 4.241 15.934 1.00 84.88 97 VAL A CA 1
ATOM 796 C C . VAL A 1 97 ? -2.109 3.624 15.962 1.00 84.88 97 VAL A C 1
ATOM 798 O O . VAL A 1 97 ? -1.301 3.926 15.085 1.00 84.88 97 VAL A O 1
ATOM 801 N N . ASP A 1 98 ? -1.826 2.760 16.937 1.00 88.81 98 ASP A N 1
ATOM 802 C CA . ASP A 1 98 ? -0.522 2.108 17.077 1.00 88.81 98 ASP A CA 1
ATOM 803 C C . ASP A 1 98 ? -0.240 1.149 15.905 1.00 88.81 98 ASP A C 1
ATOM 805 O O . ASP A 1 98 ? 0.821 1.252 15.278 1.00 88.81 98 ASP A O 1
ATOM 809 N N . ASP A 1 99 ? -1.210 0.301 15.542 1.00 91.81 99 ASP A N 1
ATOM 810 C CA . ASP A 1 99 ? -1.115 -0.629 14.406 1.00 91.81 99 ASP A CA 1
ATOM 811 C C . ASP A 1 99 ? -0.878 0.141 13.088 1.00 91.81 99 ASP A C 1
ATOM 813 O O . ASP A 1 99 ? 0.063 -0.144 12.337 1.00 91.81 99 ASP A O 1
ATOM 817 N N . ALA A 1 100 ? -1.653 1.205 12.846 1.00 92.31 100 ALA A N 1
ATOM 818 C CA . ALA A 1 100 ? -1.500 2.051 11.665 1.00 92.31 100 ALA A CA 1
ATOM 819 C C . ALA A 1 100 ? -0.144 2.770 11.618 1.00 92.31 100 ALA A C 1
ATOM 821 O O . ALA A 1 100 ? 0.509 2.793 10.572 1.00 92.31 100 ALA A O 1
ATOM 822 N N . ARG A 1 101 ? 0.329 3.319 12.743 1.00 92.19 101 ARG A N 1
ATOM 823 C CA . ARG A 1 101 ? 1.649 3.968 12.821 1.00 92.19 101 ARG A CA 1
ATOM 824 C C . ARG A 1 101 ? 2.783 2.983 12.555 1.00 92.19 101 ARG A C 1
ATOM 826 O O . ARG A 1 101 ? 3.751 3.333 11.873 1.00 92.19 101 ARG A O 1
ATOM 833 N N . GLN A 1 102 ? 2.677 1.752 13.053 1.00 94.81 102 GLN A N 1
ATOM 834 C CA . GLN A 1 102 ? 3.670 0.712 12.794 1.00 94.81 102 GLN A CA 1
ATOM 835 C C . GLN A 1 102 ? 3.692 0.300 11.317 1.00 94.81 102 GLN A C 1
ATOM 837 O O . GLN A 1 102 ? 4.776 0.103 10.754 1.00 94.81 102 GLN A O 1
ATOM 842 N N . LEU A 1 103 ? 2.525 0.192 10.675 1.00 96.25 103 LEU A N 1
ATOM 843 C CA . LEU A 1 103 ? 2.433 -0.066 9.238 1.00 96.25 103 LEU A CA 1
ATOM 844 C C . LEU A 1 103 ? 3.048 1.074 8.418 1.00 96.25 103 LEU A C 1
ATOM 846 O O . LEU A 1 103 ? 3.907 0.814 7.575 1.00 96.25 103 LEU A O 1
ATOM 850 N N . ILE A 1 104 ? 2.694 2.329 8.716 1.00 95.12 104 ILE A N 1
ATOM 851 C CA . ILE A 1 104 ? 3.258 3.520 8.056 1.00 95.12 104 ILE A CA 1
ATOM 852 C C . ILE A 1 104 ? 4.785 3.519 8.157 1.00 95.12 104 ILE A C 1
ATOM 854 O O . ILE A 1 104 ? 5.475 3.713 7.156 1.00 95.12 104 ILE A O 1
ATOM 858 N N . LYS A 1 105 ? 5.333 3.242 9.346 1.00 95.19 105 LYS A N 1
ATOM 859 C CA . LYS A 1 105 ? 6.785 3.196 9.555 1.00 95.19 105 LYS A CA 1
ATOM 860 C C . LYS A 1 105 ? 7.469 2.129 8.697 1.00 95.19 105 LYS A C 1
ATOM 862 O O . LYS A 1 105 ? 8.547 2.389 8.170 1.00 95.19 105 LYS A O 1
ATOM 867 N N . ARG A 1 106 ? 6.869 0.942 8.551 1.00 96.56 106 ARG A N 1
ATOM 868 C CA . ARG A 1 106 ? 7.412 -0.120 7.684 1.00 96.56 106 ARG A CA 1
ATOM 869 C C . ARG A 1 106 ? 7.332 0.247 6.206 1.00 96.56 106 ARG A C 1
ATOM 871 O O . ARG A 1 106 ? 8.294 0.023 5.484 1.00 96.56 106 ARG A O 1
ATOM 878 N N . CYS A 1 107 ? 6.231 0.855 5.774 1.00 95.75 107 CYS A N 1
ATOM 879 C CA . CYS A 1 107 ? 6.074 1.316 4.395 1.00 95.75 107 CYS A CA 1
ATOM 880 C C . CYS A 1 107 ? 7.070 2.433 4.033 1.00 95.75 107 CYS A C 1
ATOM 882 O O . CYS A 1 107 ? 7.514 2.504 2.898 1.00 95.75 107 CYS A O 1
ATOM 884 N N . ARG A 1 108 ? 7.484 3.262 5.003 1.00 93.69 108 ARG A N 1
ATOM 885 C CA . ARG A 1 108 ? 8.524 4.299 4.838 1.00 93.69 108 ARG A CA 1
ATOM 886 C C . ARG A 1 108 ? 9.956 3.806 5.074 1.00 93.69 108 ARG A C 1
ATOM 888 O O . ARG A 1 108 ? 10.856 4.624 5.252 1.00 93.69 108 ARG A O 1
ATOM 895 N N . ALA A 1 109 ? 10.193 2.498 5.168 1.00 93.56 109 ALA A N 1
ATOM 896 C CA . ALA A 1 109 ? 11.535 2.006 5.454 1.00 93.56 109 ALA A CA 1
ATOM 897 C C . ALA A 1 109 ? 12.524 2.446 4.358 1.00 93.56 109 ALA A C 1
ATOM 899 O O . ALA A 1 109 ? 12.282 2.211 3.177 1.00 93.56 109 ALA A O 1
ATOM 900 N N . GLU A 1 110 ? 13.661 3.030 4.757 1.00 86.81 110 GLU A N 1
ATOM 901 C CA . GLU A 1 110 ? 14.699 3.518 3.828 1.00 86.81 110 GLU A CA 1
ATOM 902 C C . GLU A 1 110 ? 15.241 2.419 2.910 1.00 86.81 110 GLU A C 1
ATOM 904 O O . GLU A 1 110 ? 15.633 2.675 1.776 1.00 86.81 110 GLU A O 1
ATOM 909 N N . HIS A 1 111 ? 15.274 1.179 3.401 1.00 88.44 111 HIS A N 1
ATOM 910 C CA . HIS A 1 111 ? 15.705 0.040 2.608 1.00 88.44 111 HIS A CA 1
ATOM 911 C C . HIS A 1 111 ? 14.508 -0.608 1.898 1.00 88.44 111 HIS A C 1
ATOM 913 O O . HIS A 1 111 ? 13.655 -1.164 2.596 1.00 88.44 111 HIS A O 1
ATOM 919 N N . PRO A 1 112 ? 14.507 -0.671 0.550 1.00 83.62 112 PRO A N 1
ATOM 920 C CA . PRO A 1 112 ? 13.468 -1.312 -0.264 1.00 83.62 112 PRO A CA 1
ATOM 921 C C . PRO A 1 112 ? 13.005 -2.673 0.256 1.00 83.62 112 PRO A C 1
ATOM 923 O O . PRO A 1 112 ? 11.825 -2.909 0.473 1.00 83.62 112 PRO A O 1
ATOM 926 N N . LYS A 1 113 ? 13.961 -3.548 0.591 1.00 86.94 113 LYS A N 1
ATOM 927 C CA . LYS A 1 113 ? 13.700 -4.920 1.062 1.00 86.94 113 LYS A CA 1
ATOM 928 C C . LYS A 1 113 ? 12.977 -5.011 2.410 1.00 86.94 113 LYS A C 1
ATOM 930 O O . LYS A 1 113 ? 12.609 -6.105 2.824 1.00 86.94 113 LYS A O 1
ATOM 935 N N . ARG A 1 114 ? 12.871 -3.903 3.146 1.00 90.81 114 ARG A N 1
ATOM 936 C CA . ARG A 1 114 ? 12.153 -3.831 4.425 1.00 90.81 114 ARG A CA 1
ATOM 937 C C . ARG A 1 114 ? 10.736 -3.289 4.260 1.00 90.81 114 ARG A C 1
ATOM 939 O O . ARG A 1 114 ? 9.971 -3.364 5.221 1.00 90.81 114 ARG A O 1
ATOM 946 N N . GLN A 1 115 ? 10.409 -2.736 3.094 1.00 94.44 115 GLN A N 1
ATOM 947 C CA . GLN A 1 115 ? 9.054 -2.304 2.801 1.00 94.44 115 GLN A CA 1
ATOM 948 C C . GLN A 1 115 ? 8.180 -3.535 2.525 1.00 94.44 115 GLN A C 1
ATOM 950 O O . GLN A 1 115 ? 8.628 -4.466 1.853 1.00 94.44 115 GLN A O 1
ATOM 955 N N . PRO A 1 116 ? 6.954 -3.578 3.067 1.00 96.75 116 PRO A N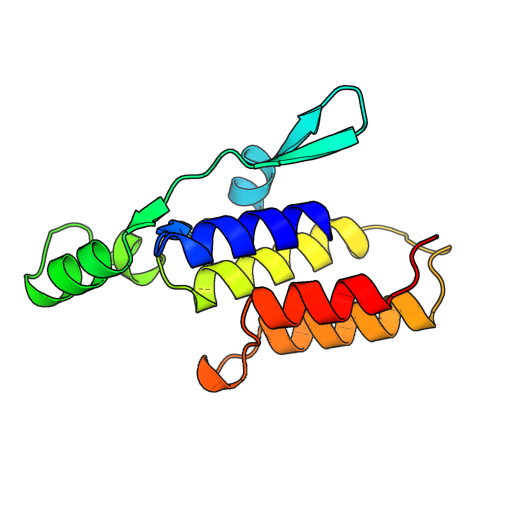 1
ATOM 956 C CA . PRO A 1 116 ? 5.994 -4.617 2.725 1.00 96.75 116 PRO A CA 1
ATOM 957 C C . PRO A 1 116 ? 5.494 -4.420 1.291 1.00 96.75 116 PRO A C 1
ATOM 959 O O . PRO A 1 116 ? 5.365 -3.286 0.831 1.00 96.75 116 PRO A O 1
ATOM 962 N N . ALA A 1 117 ? 5.139 -5.506 0.605 1.00 95.69 117 ALA A N 1
ATOM 963 C CA . ALA A 1 117 ? 4.396 -5.387 -0.645 1.00 95.69 117 ALA A CA 1
ATOM 964 C C . ALA A 1 117 ? 2.977 -4.868 -0.364 1.00 95.69 117 ALA A C 1
ATOM 966 O O . ALA A 1 117 ? 2.416 -5.115 0.706 1.00 95.69 117 ALA A O 1
ATOM 967 N N . MET A 1 118 ? 2.343 -4.211 -1.339 1.00 95.56 118 MET A N 1
ATOM 968 C CA . MET A 1 118 ? 0.964 -3.730 -1.165 1.00 95.56 118 MET A CA 1
ATOM 969 C C . MET A 1 118 ? -0.045 -4.856 -0.895 1.00 95.56 118 MET A C 1
ATOM 971 O O . MET A 1 118 ? -1.062 -4.626 -0.246 1.00 95.56 118 MET A O 1
ATOM 975 N N . GLU A 1 119 ? 0.246 -6.081 -1.336 1.00 96.75 119 GLU A N 1
ATOM 976 C CA . GLU A 1 119 ? -0.505 -7.285 -0.960 1.00 96.75 119 GLU A CA 1
ATOM 977 C C . GLU A 1 119 ? -0.483 -7.523 0.560 1.00 96.75 119 GLU A C 1
ATOM 979 O O . GLU A 1 119 ? -1.532 -7.754 1.161 1.00 96.75 119 GLU A O 1
ATOM 984 N N . ASP A 1 120 ? 0.687 -7.416 1.195 1.00 97.31 120 ASP A N 1
ATOM 985 C CA . ASP A 1 120 ? 0.845 -7.606 2.641 1.00 97.31 120 ASP A CA 1
ATOM 986 C C . ASP A 1 120 ? 0.220 -6.452 3.427 1.00 97.31 120 ASP A C 1
ATOM 988 O O . ASP A 1 120 ? -0.441 -6.678 4.440 1.00 97.31 120 ASP A O 1
ATOM 992 N N . VAL A 1 121 ? 0.369 -5.220 2.924 1.00 96.88 121 VAL A N 1
ATOM 993 C CA . VAL A 1 121 ? -0.288 -4.022 3.472 1.00 96.88 121 VAL A CA 1
ATOM 994 C C . VAL A 1 121 ? -1.802 -4.224 3.516 1.00 96.88 121 VAL A C 1
ATOM 996 O O . VAL A 1 121 ? -2.421 -4.014 4.556 1.00 96.88 121 VAL A O 1
ATOM 999 N N . VAL A 1 122 ? -2.409 -4.660 2.408 1.00 96.50 122 VAL A N 1
ATOM 1000 C CA . VAL A 1 122 ? -3.859 -4.889 2.339 1.00 96.50 122 VAL A CA 1
ATOM 1001 C C . VAL A 1 122 ? -4.285 -6.004 3.284 1.00 96.50 122 VAL A C 1
ATOM 1003 O O . VAL A 1 122 ? -5.227 -5.795 4.046 1.00 96.50 122 VAL A O 1
ATOM 1006 N N . LYS A 1 123 ? -3.584 -7.146 3.285 1.00 96.31 123 LYS A N 1
ATOM 1007 C CA . LYS A 1 123 ? -3.883 -8.262 4.196 1.00 96.31 123 LYS A CA 1
ATOM 1008 C C . LYS A 1 123 ? -3.879 -7.818 5.648 1.00 96.31 123 LYS A C 1
ATOM 1010 O O . LYS A 1 123 ? -4.799 -8.144 6.387 1.00 96.31 123 LYS A O 1
ATOM 1015 N N . GLU A 1 124 ? -2.865 -7.062 6.054 1.00 95.94 124 GLU A N 1
ATOM 1016 C CA . GLU A 1 124 ? -2.771 -6.553 7.416 1.00 95.94 124 GLU A CA 1
ATOM 1017 C C . GLU A 1 124 ? -3.926 -5.603 7.747 1.00 95.94 124 GLU A C 1
ATOM 1019 O O . GLU A 1 124 ? -4.598 -5.791 8.759 1.00 95.94 124 GLU A O 1
ATOM 1024 N N . MET A 1 125 ? -4.217 -4.635 6.874 1.00 94.56 125 MET A N 1
ATOM 1025 C CA . MET A 1 125 ? -5.310 -3.683 7.087 1.00 94.56 125 MET A CA 1
ATOM 1026 C C . MET A 1 125 ? -6.692 -4.353 7.144 1.00 94.56 125 MET A C 1
ATOM 1028 O O . MET A 1 125 ? -7.575 -3.869 7.849 1.00 94.56 125 MET A O 1
ATOM 1032 N N . GLU A 1 126 ? -6.898 -5.464 6.433 1.00 93.94 126 GLU A N 1
ATOM 1033 C CA . GLU A 1 126 ? -8.132 -6.258 6.516 1.00 93.94 126 GLU A CA 1
ATOM 1034 C C . GLU A 1 126 ? -8.314 -6.929 7.886 1.00 93.94 126 GLU A C 1
ATOM 1036 O O . GLU A 1 126 ? -9.448 -7.174 8.293 1.00 93.94 126 GLU A O 1
ATOM 1041 N N . THR A 1 127 ? -7.235 -7.163 8.643 1.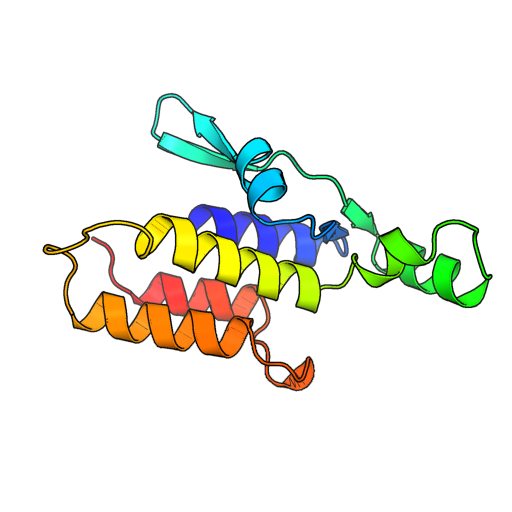00 93.25 127 THR A N 1
ATOM 1042 C CA . THR A 1 127 ? -7.324 -7.719 10.008 1.00 93.25 127 THR A CA 1
ATOM 1043 C C . THR A 1 127 ? -7.760 -6.707 11.064 1.00 93.25 127 THR A C 1
ATOM 1045 O O . THR A 1 127 ? -8.085 -7.093 12.187 1.00 93.25 127 THR A O 1
ATOM 1048 N N . TRP A 1 128 ? -7.780 -5.412 10.738 1.00 89.50 128 TRP A N 1
ATOM 1049 C CA . TRP A 1 128 ? -8.001 -4.348 11.718 1.00 89.50 128 TRP A CA 1
ATOM 1050 C C . TRP A 1 128 ? -9.449 -4.207 12.208 1.00 89.50 128 TRP A C 1
ATOM 1052 O O . TRP A 1 128 ? -9.710 -3.287 12.973 1.00 89.50 128 TRP A O 1
ATOM 1062 N N . ASN A 1 129 ? -10.376 -5.102 11.831 1.00 72.12 129 ASN A N 1
ATOM 1063 C CA . ASN A 1 129 ? -11.781 -5.117 12.279 1.00 72.12 129 ASN A CA 1
ATOM 1064 C C . ASN A 1 129 ? -12.371 -3.701 12.417 1.00 72.12 129 ASN A C 1
ATOM 1066 O O . ASN A 1 129 ? -12.774 -3.278 13.496 1.00 72.12 129 ASN A O 1
ATOM 1070 N N . LEU A 1 130 ? -12.376 -2.952 11.312 1.00 69.19 130 LEU A N 1
ATOM 1071 C CA . LEU A 1 130 ? -12.823 -1.552 11.261 1.00 69.19 130 LEU A CA 1
ATOM 1072 C C . LEU A 1 130 ? -14.363 -1.397 11.281 1.00 69.19 130 LEU A C 1
ATOM 1074 O O . LEU A 1 130 ? -14.871 -0.347 10.892 1.00 69.19 130 LEU A O 1
ATOM 1078 N N . THR A 1 131 ? -15.082 -2.446 11.687 1.00 56.09 131 THR A N 1
ATOM 1079 C CA . THR A 1 131 ? -16.549 -2.527 11.816 1.00 56.09 131 THR A CA 1
ATOM 1080 C C . THR A 1 131 ? -17.001 -2.322 13.246 1.00 56.09 131 THR A C 1
ATOM 1082 O O . THR A 1 131 ? -16.429 -3.007 14.124 1.00 56.09 131 THR A O 1
#

Foldseek 3Di:
DLLVLVVLLVCVVVQKFFQQDDLVVQVVQWDADPVRRIDGDTDTDRNVVLVVCVVVVPPPVVRSVSRDQLSVLLSVLVNLCCVPPVDPCPPDDPVLVVLSVVLSCQSNDPDSVSRDGSVVVSVSVVVPPPD

InterPro domains:
  IPR011009 Protein kinase-like domain superfamily [SSF56112] (1-123)